Protein AF-A0A1G7NJV7-F1 (afdb_monomer_lite)

Organism: NCBI:txid405671

Sequence (158 aa):
MPDNLGVIYKLKTELEKNDVELTTYTTDKSKEEYSFIFDCVKHIQYHINMKGMRVYSIKTRSKKTKYNRRTKINRSNKSFSSYYYNFHIRIYEFKNNEIAKKQFEILNNASKSGEGYCNRNFNTQFVLKKNEIFEFETMDDKSISFMNKYIMFIDDKL

Foldseek 3Di:
DDDCPVLVVVLVVVLVVAQKDKDKDFAALVDWDWDWFAQPVVRDIDTDTRRRKIKIKIKGNFFDDDDDPPDDDDPDDDDTDGDIQIKMKIKDAAPWQVVQVVVQVVRQCSCCHPVNPVNVQWPWDWDDDTRMIIIMTDRDPVNNVVSVVSVCSRNVVD

Radius of gyration: 17.69 Å; chains: 1; bounding box: 55×30×44 Å

Secondary structure (DSSP, 8-state):
--SSHHHHHHHHHHHHHSSEEEEEEE--SSS--EEEEEETTTTEEEEEE-TT-EEEEEEESSPB--------S-TT------B--EEEEEEEE-SSHHHHHHHHHHHHHHHHGGGGTTTTTSEEEEEEETTEEEEEEES-GGGHHHHHHHHHTTTT--

pLDDT: mean 75.14, std 13.79, range [39.03, 93.06]

Structure (mmCIF, N/CA/C/O backbone):
data_AF-A0A1G7NJV7-F1
#
_entry.id   AF-A0A1G7NJV7-F1
#
loop_
_atom_site.group_PDB
_atom_site.id
_atom_site.type_symbol
_atom_site.label_atom_id
_atom_site.label_alt_id
_atom_site.label_comp_id
_atom_site.label_asym_id
_atom_site.label_entity_id
_atom_site.label_seq_id
_atom_site.pdbx_PDB_ins_code
_atom_site.Cartn_x
_atom_site.Cartn_y
_atom_site.Cartn_z
_atom_site.occupancy
_atom_site.B_iso_or_equiv
_atom_site.auth_seq_id
_atom_site.auth_comp_id
_atom_site.auth_asym_id
_atom_site.auth_atom_id
_atom_site.pdbx_PDB_model_num
ATOM 1 N N . MET A 1 1 ? -20.120 -1.064 3.090 1.00 52.22 1 MET A N 1
ATOM 2 C CA . MET A 1 1 ? -19.073 -1.613 2.199 1.00 52.22 1 MET A CA 1
ATOM 3 C C . MET A 1 1 ? -19.673 -1.642 0.808 1.00 52.22 1 MET A C 1
ATOM 5 O O . MET A 1 1 ? -20.721 -2.262 0.686 1.00 52.22 1 MET A O 1
ATOM 9 N N . PRO A 1 2 ? -19.142 -0.915 -0.184 1.00 52.16 2 PRO A N 1
ATOM 10 C CA . PRO A 1 2 ? -17.717 -0.727 -0.471 1.00 52.16 2 PRO A CA 1
ATOM 11 C C . PRO A 1 2 ? -17.324 0.753 -0.537 1.00 52.16 2 PRO A C 1
ATOM 13 O O . PRO A 1 2 ? -18.205 1.603 -0.528 1.00 52.16 2 PRO A O 1
ATOM 16 N N . ASP A 1 3 ? -16.036 1.074 -0.685 1.00 54.50 3 ASP A N 1
ATOM 17 C CA . ASP A 1 3 ? -15.734 2.368 -1.316 1.00 54.50 3 ASP A CA 1
ATOM 18 C C . ASP A 1 3 ? -14.427 2.496 -2.112 1.00 54.50 3 ASP A C 1
ATOM 20 O O . ASP A 1 3 ? -14.234 3.484 -2.808 1.00 54.50 3 ASP A O 1
ATOM 24 N N . ASN A 1 4 ? -13.574 1.469 -2.136 1.00 62.88 4 ASN A N 1
ATOM 25 C CA . ASN A 1 4 ? -12.423 1.444 -3.048 1.00 62.88 4 ASN A CA 1
ATOM 26 C C . ASN A 1 4 ? -12.391 0.208 -3.957 1.00 62.88 4 ASN A C 1
ATOM 28 O O . ASN A 1 4 ? -11.426 0.024 -4.690 1.00 62.88 4 ASN A O 1
ATOM 32 N N . LEU A 1 5 ? -13.440 -0.630 -3.985 1.00 68.44 5 LEU A N 1
ATOM 33 C CA . LEU A 1 5 ? -13.491 -1.778 -4.907 1.00 68.44 5 LEU A CA 1
ATOM 34 C C . LEU A 1 5 ? -13.354 -1.341 -6.371 1.00 68.44 5 LEU A C 1
ATOM 36 O O . LEU A 1 5 ? -12.641 -1.990 -7.127 1.00 68.44 5 LEU A O 1
ATOM 40 N N . GLY A 1 6 ? -13.972 -0.217 -6.750 1.00 70.31 6 GLY A N 1
ATOM 41 C CA . GLY A 1 6 ? -13.811 0.367 -8.084 1.00 70.31 6 GLY A CA 1
ATOM 42 C C . GLY A 1 6 ? -12.382 0.848 -8.356 1.00 70.31 6 GLY A C 1
ATOM 43 O O . GLY A 1 6 ? -11.850 0.597 -9.435 1.00 70.31 6 GLY A O 1
ATOM 44 N N . VAL A 1 7 ? -11.729 1.467 -7.365 1.00 72.69 7 VAL A N 1
ATOM 45 C CA . VAL A 1 7 ? -10.326 1.916 -7.455 1.00 72.69 7 VAL A CA 1
ATOM 46 C C . VAL A 1 7 ? -9.388 0.720 -7.607 1.00 72.69 7 VAL A C 1
ATOM 48 O O . VAL A 1 7 ? -8.550 0.706 -8.501 1.00 72.69 7 VAL A O 1
ATOM 51 N N . ILE A 1 8 ? -9.577 -0.319 -6.795 1.00 72.62 8 ILE A N 1
ATOM 52 C CA . ILE A 1 8 ? -8.804 -1.564 -6.842 1.00 72.62 8 ILE A CA 1
ATOM 53 C C . ILE A 1 8 ? -9.034 -2.299 -8.164 1.00 72.62 8 ILE A C 1
ATOM 55 O O . ILE A 1 8 ? -8.081 -2.787 -8.763 1.00 72.62 8 ILE A O 1
ATOM 59 N N . TYR A 1 9 ? -10.275 -2.366 -8.650 1.00 75.56 9 TYR A N 1
ATOM 60 C CA . TYR A 1 9 ? -10.593 -2.998 -9.930 1.00 75.56 9 TYR A CA 1
ATOM 61 C C . TYR A 1 9 ? -9.950 -2.250 -11.101 1.00 75.56 9 TYR A C 1
ATOM 63 O O . TYR A 1 9 ? -9.346 -2.870 -11.977 1.00 75.56 9 TYR A O 1
ATOM 71 N N . LYS A 1 10 ? -10.012 -0.915 -11.092 1.00 76.75 10 LYS A N 1
ATOM 72 C CA . LYS A 1 10 ? -9.347 -0.071 -12.090 1.00 76.75 10 LYS A CA 1
ATOM 73 C C . LYS A 1 10 ? -7.829 -0.234 -12.028 1.00 76.75 10 LYS A C 1
ATOM 75 O O . LYS A 1 10 ? -7.210 -0.451 -13.061 1.00 76.75 10 LYS A O 1
ATOM 80 N N . LEU A 1 11 ? -7.244 -0.215 -10.830 1.00 78.25 11 LEU A N 1
ATOM 81 C CA . LEU A 1 11 ? -5.820 -0.460 -10.603 1.00 78.25 11 LEU A CA 1
ATOM 82 C C . LEU A 1 11 ? -5.399 -1.836 -11.127 1.00 78.25 11 LEU A C 1
ATOM 84 O O . LEU A 1 11 ? -4.412 -1.935 -11.845 1.00 78.25 11 LEU A O 1
ATOM 88 N N . LYS A 1 12 ? -6.166 -2.886 -10.820 1.00 77.56 12 LYS A N 1
ATOM 89 C CA . LYS A 1 12 ? -5.933 -4.243 -11.320 1.00 77.56 12 LYS A CA 1
ATOM 90 C C . LYS A 1 12 ? -5.997 -4.296 -12.846 1.00 77.56 12 LYS A C 1
ATOM 92 O O . LYS A 1 12 ? -5.098 -4.853 -13.459 1.00 77.56 12 LYS A O 1
ATOM 97 N N . THR A 1 13 ? -7.003 -3.666 -13.447 1.00 78.75 13 THR A N 1
ATOM 98 C CA . THR A 1 13 ? -7.162 -3.604 -14.907 1.00 78.75 13 THR A CA 1
ATOM 99 C C . THR A 1 13 ? -5.987 -2.879 -15.567 1.00 78.75 13 THR A C 1
ATOM 101 O O . THR A 1 13 ? -5.458 -3.336 -16.576 1.00 78.75 13 THR A O 1
ATOM 104 N N . GLU A 1 14 ? -5.547 -1.752 -15.003 1.00 77.75 14 GLU A N 1
ATOM 105 C CA . GLU A 1 14 ? -4.384 -1.015 -15.505 1.00 77.75 14 GLU A CA 1
ATOM 106 C C . GLU A 1 14 ? -3.085 -1.800 -15.318 1.00 77.75 14 GLU A C 1
ATOM 108 O O . GLU A 1 14 ? -2.245 -1.811 -16.215 1.00 77.75 14 GLU A O 1
ATOM 113 N N . LEU A 1 15 ? -2.927 -2.510 -14.199 1.00 76.81 15 LEU A N 1
ATOM 114 C CA . LEU A 1 15 ? -1.812 -3.429 -13.999 1.00 76.81 15 LEU A CA 1
ATOM 115 C C . LEU A 1 15 ? -1.827 -4.522 -15.073 1.00 76.81 15 LEU A C 1
ATOM 117 O O . LEU A 1 15 ? -0.843 -4.660 -15.780 1.00 76.81 15 LEU A O 1
ATOM 121 N N . GLU A 1 16 ? -2.943 -5.218 -15.283 1.00 73.19 16 GLU A N 1
ATOM 122 C CA . GLU A 1 16 ? -3.067 -6.305 -16.270 1.00 73.19 16 GLU A CA 1
ATOM 123 C C . GLU A 1 16 ? -2.828 -5.865 -17.725 1.00 73.19 16 GLU A C 1
ATOM 125 O O . GLU A 1 16 ? -2.322 -6.653 -18.523 1.00 73.19 16 GLU A O 1
ATOM 130 N N . LYS A 1 17 ? -3.145 -4.611 -18.079 1.00 75.62 17 LYS A N 1
ATOM 131 C CA . LYS A 1 17 ? -2.819 -4.030 -19.397 1.00 75.62 17 LYS A CA 1
ATOM 132 C C . LYS A 1 17 ? -1.324 -3.780 -19.591 1.00 75.62 17 LYS A C 1
ATOM 134 O O . LYS A 1 17 ? -0.851 -3.715 -20.725 1.00 75.62 17 LYS A O 1
ATOM 139 N N . ASN A 1 18 ? -0.588 -3.571 -18.503 1.00 71.56 18 ASN A N 1
ATOM 140 C CA . ASN A 1 18 ? 0.851 -3.378 -18.540 1.00 71.56 18 ASN A CA 1
ATOM 141 C C . ASN A 1 18 ? 1.559 -4.738 -18.475 1.00 71.56 18 ASN A C 1
ATOM 143 O O . ASN A 1 18 ? 1.029 -5.706 -17.945 1.00 71.56 18 ASN A O 1
ATOM 147 N N . ASP A 1 19 ? 2.776 -4.821 -19.018 1.00 73.62 19 ASP A N 1
ATOM 148 C CA . ASP A 1 19 ? 3.593 -6.044 -19.023 1.00 73.62 19 ASP A CA 1
ATOM 149 C C . ASP A 1 19 ? 4.100 -6.409 -17.610 1.00 73.62 19 ASP A C 1
ATOM 151 O O . ASP A 1 19 ? 5.289 -6.309 -17.289 1.00 73.62 19 ASP A O 1
ATOM 155 N N . VAL A 1 20 ? 3.171 -6.770 -16.727 1.00 81.00 20 VAL A N 1
ATOM 156 C CA . VAL A 1 20 ? 3.387 -7.068 -15.315 1.00 81.00 20 VAL A CA 1
ATOM 157 C C . VAL A 1 20 ? 2.747 -8.400 -14.933 1.00 81.00 20 VAL A C 1
ATOM 159 O O . VAL A 1 20 ? 1.756 -8.868 -15.497 1.00 81.00 20 VAL A O 1
ATOM 162 N N . GLU A 1 21 ? 3.385 -9.052 -13.984 1.00 83.94 21 GLU A N 1
ATOM 163 C CA . GLU A 1 21 ? 2.907 -10.171 -13.203 1.00 83.94 21 GLU A CA 1
ATOM 164 C C . GLU A 1 21 ? 2.332 -9.602 -11.901 1.00 83.94 21 GLU A C 1
ATOM 166 O O . GLU A 1 21 ? 2.975 -8.787 -11.230 1.00 83.94 21 GLU A O 1
ATOM 171 N N . LEU A 1 22 ? 1.100 -10.000 -11.584 1.00 84.44 22 LEU A N 1
ATOM 172 C CA . LEU A 1 22 ? 0.369 -9.560 -10.403 1.00 84.44 22 LEU A CA 1
ATOM 173 C C . LEU A 1 22 ? 0.053 -10.775 -9.535 1.00 84.44 22 LEU A C 1
ATOM 175 O O . LEU A 1 22 ? -0.738 -11.630 -9.932 1.00 84.44 22 LEU A O 1
ATOM 179 N N . THR A 1 23 ? 0.616 -10.810 -8.332 1.00 84.25 23 THR A N 1
ATOM 180 C CA . THR A 1 23 ? 0.288 -11.823 -7.325 1.00 84.25 23 THR A CA 1
ATOM 181 C C . THR A 1 23 ? -0.517 -11.174 -6.215 1.00 84.25 23 THR A C 1
ATOM 183 O O . THR A 1 23 ? -0.062 -10.216 -5.591 1.00 84.25 23 THR A O 1
ATOM 186 N N . THR A 1 24 ? -1.712 -11.698 -5.954 1.00 85.62 24 THR A N 1
ATOM 187 C CA . THR A 1 24 ? -2.609 -11.174 -4.920 1.00 85.62 24 THR A CA 1
ATOM 188 C C . THR A 1 24 ? -2.805 -12.190 -3.816 1.00 85.62 24 THR A C 1
ATOM 190 O O . THR A 1 24 ? -3.127 -13.344 -4.098 1.00 85.62 24 THR A O 1
ATOM 193 N N . TYR A 1 25 ? -2.691 -11.758 -2.568 1.00 84.38 25 TYR A N 1
ATOM 194 C CA . TYR A 1 25 ? -3.038 -12.583 -1.420 1.00 84.38 25 TYR A CA 1
ATOM 195 C C . TYR A 1 25 ? -3.655 -11.735 -0.312 1.00 84.38 25 TYR A C 1
ATOM 197 O O . TYR A 1 25 ? -3.515 -10.513 -0.271 1.00 84.38 25 TYR A O 1
ATOM 205 N N . THR A 1 26 ? -4.395 -12.397 0.569 1.00 85.19 26 THR A N 1
ATOM 206 C CA . THR A 1 26 ? -4.880 -11.802 1.814 1.00 85.19 26 THR A CA 1
ATOM 207 C C . THR A 1 26 ? -4.112 -12.474 2.934 1.00 85.19 26 THR A C 1
ATOM 209 O O . THR A 1 26 ? -4.022 -13.701 2.957 1.00 85.19 26 THR A O 1
ATOM 212 N N . THR A 1 27 ? -3.526 -11.686 3.821 1.00 82.31 27 THR A N 1
ATOM 213 C CA . THR A 1 27 ? -2.887 -12.207 5.031 1.00 82.31 27 THR A CA 1
ATOM 214 C C . THR A 1 27 ? -3.906 -12.964 5.878 1.00 82.31 27 THR A C 1
ATOM 216 O O . THR A 1 27 ? -5.112 -12.682 5.859 1.00 82.31 27 THR A O 1
ATOM 219 N N . ASP A 1 28 ? -3.419 -13.968 6.600 1.00 79.25 28 ASP A N 1
ATOM 220 C CA . ASP A 1 28 ? -4.270 -14.881 7.351 1.00 79.25 28 ASP A CA 1
ATOM 221 C C . ASP A 1 28 ? -5.155 -14.108 8.345 1.00 79.25 28 ASP A C 1
ATOM 223 O O . ASP A 1 28 ? -4.690 -13.288 9.135 1.00 79.25 28 ASP A O 1
ATOM 227 N N . LYS A 1 29 ? -6.466 -14.360 8.298 1.00 75.69 29 LYS A N 1
ATOM 228 C CA . LYS A 1 29 ? -7.439 -13.759 9.220 1.00 75.69 29 LYS A CA 1
ATOM 229 C C . LYS A 1 29 ? -7.477 -14.464 10.573 1.00 75.69 29 LYS A C 1
ATOM 231 O O . LYS A 1 29 ? -8.161 -13.985 11.472 1.00 75.69 29 LYS A O 1
ATOM 236 N N . SER A 1 30 ? -6.806 -15.600 10.724 1.00 73.88 30 SER A N 1
ATOM 237 C CA . SER A 1 30 ? -6.761 -16.380 11.962 1.00 73.88 30 SER A CA 1
ATOM 238 C C . SER A 1 30 ? -5.527 -16.084 12.814 1.00 73.88 30 SER A C 1
ATOM 240 O O . SER A 1 30 ? -5.568 -16.298 14.024 1.00 73.88 30 SER A O 1
ATOM 242 N N . LYS A 1 31 ? -4.468 -15.523 12.222 1.00 76.69 31 LYS A N 1
ATOM 243 C CA . LYS A 1 31 ? -3.206 -15.215 12.903 1.00 76.69 31 LYS A CA 1
ATOM 244 C C . LYS A 1 31 ? -2.962 -13.717 12.942 1.00 76.69 31 LYS A C 1
AT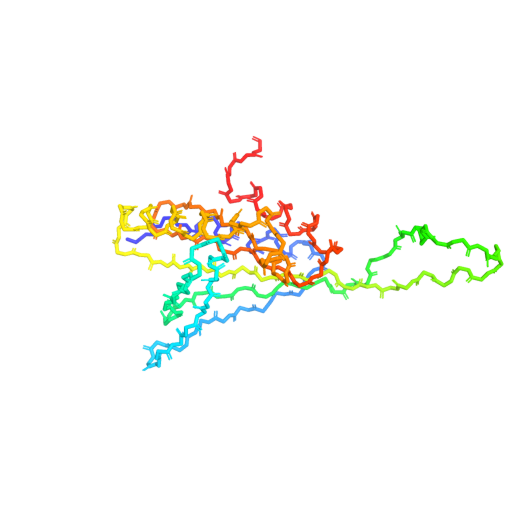OM 246 O O . LYS A 1 31 ? -3.324 -12.990 12.023 1.00 76.69 31 LYS A O 1
ATOM 251 N N . GLU A 1 32 ? -2.368 -13.257 14.033 1.00 78.12 32 GLU A N 1
ATOM 252 C CA . GLU A 1 32 ? -1.845 -11.899 14.084 1.00 78.12 32 GLU A CA 1
ATOM 253 C C . GLU A 1 32 ? -0.493 -11.865 13.376 1.00 78.12 32 GLU A C 1
ATOM 255 O O . GLU A 1 32 ? 0.399 -12.659 13.671 1.00 78.12 32 GLU A O 1
ATOM 260 N N . GLU A 1 33 ? -0.361 -10.951 12.425 1.00 77.62 33 GLU A N 1
ATOM 261 C CA . GLU A 1 33 ? 0.873 -10.664 11.704 1.00 77.62 33 GLU A CA 1
ATOM 262 C C . GLU A 1 33 ? 1.080 -9.154 11.784 1.00 77.62 33 GLU A C 1
ATOM 264 O O . GLU A 1 33 ? 0.106 -8.403 11.732 1.00 77.62 33 GLU A O 1
ATOM 269 N N . TYR A 1 34 ? 2.319 -8.701 11.956 1.00 74.69 34 TYR A N 1
ATOM 270 C CA . TYR A 1 34 ? 2.610 -7.287 12.160 1.00 74.69 34 TYR A CA 1
ATOM 271 C C . TYR A 1 34 ? 3.727 -6.822 11.230 1.00 74.69 34 TYR A C 1
ATOM 273 O O . TYR A 1 34 ? 4.801 -7.423 11.202 1.00 74.69 34 TYR A O 1
ATOM 281 N N . SER A 1 35 ? 3.500 -5.713 10.527 1.00 73.88 35 SER A N 1
ATOM 282 C CA . SER A 1 35 ? 4.572 -4.909 9.940 1.00 73.88 35 SER A CA 1
ATOM 283 C C . SER A 1 35 ? 4.978 -3.836 10.944 1.00 73.88 35 SER A C 1
ATOM 285 O O . SER A 1 35 ? 4.207 -3.491 11.847 1.00 73.88 35 SER A O 1
ATOM 287 N N . PHE A 1 36 ? 6.198 -3.314 10.823 1.00 71.06 36 PHE A N 1
ATOM 288 C CA . PHE A 1 36 ? 6.624 -2.206 11.663 1.00 71.06 36 PHE A CA 1
ATOM 289 C C . PHE A 1 36 ? 7.175 -1.042 10.855 1.00 71.06 36 PHE A C 1
ATOM 291 O O . PHE A 1 36 ? 7.871 -1.227 9.860 1.00 71.06 36 PHE A O 1
ATOM 298 N N . ILE A 1 37 ? 6.877 0.163 11.331 1.00 74.56 37 ILE A N 1
ATOM 299 C CA . ILE A 1 37 ? 7.503 1.403 10.879 1.00 74.56 37 ILE A CA 1
ATOM 300 C C . ILE A 1 37 ? 8.239 1.991 12.066 1.00 74.56 37 ILE A C 1
ATOM 302 O O . ILE A 1 37 ? 7.666 2.139 13.147 1.00 74.56 37 ILE A O 1
ATOM 306 N N . PHE A 1 38 ? 9.506 2.331 11.866 1.00 73.56 38 PHE A N 1
ATOM 307 C CA . PHE A 1 38 ? 10.317 2.939 12.904 1.00 73.56 38 PHE A CA 1
ATOM 308 C C . PHE A 1 38 ? 10.398 4.452 12.693 1.00 73.56 38 PHE A C 1
ATOM 310 O O . PHE A 1 38 ? 10.831 4.932 11.647 1.00 73.56 38 PHE A O 1
ATOM 317 N N . ASP A 1 39 ? 9.971 5.215 13.694 1.00 75.31 39 ASP A N 1
ATOM 318 C CA . ASP A 1 39 ? 10.289 6.633 13.801 1.00 75.31 39 ASP A CA 1
ATOM 319 C C . ASP A 1 39 ? 11.641 6.759 14.490 1.00 75.31 39 ASP A C 1
ATOM 321 O O . ASP A 1 39 ? 11.771 6.558 15.698 1.00 75.31 39 ASP A O 1
ATOM 325 N N . CYS A 1 40 ? 12.660 7.075 13.705 1.00 72.88 40 CYS A N 1
ATOM 326 C CA . CYS A 1 40 ? 14.031 7.143 14.181 1.00 72.88 40 CYS A CA 1
ATOM 327 C C . CYS A 1 40 ? 14.347 8.408 14.978 1.00 72.88 40 CYS A C 1
ATOM 329 O O . CYS A 1 40 ? 15.331 8.417 15.706 1.00 72.88 40 CYS A O 1
ATOM 331 N N . VAL A 1 41 ? 13.545 9.468 14.834 1.00 77.31 41 VAL A N 1
ATOM 332 C CA . VAL A 1 41 ? 13.734 10.719 15.583 1.00 77.31 41 VAL A CA 1
ATOM 333 C C . VAL A 1 41 ? 13.211 10.536 16.997 1.00 77.31 41 VAL A C 1
ATOM 335 O O . VAL A 1 41 ? 13.853 10.939 17.961 1.00 77.31 41 VAL A O 1
ATOM 338 N N . LYS A 1 42 ? 12.041 9.907 17.123 1.00 79.81 42 LYS A N 1
ATOM 339 C CA . LYS A 1 42 ? 11.422 9.626 18.421 1.00 79.81 42 LYS A CA 1
ATOM 340 C C . LYS A 1 42 ? 11.868 8.297 19.022 1.00 79.81 42 LYS A C 1
ATOM 342 O O . LYS A 1 42 ? 11.533 8.028 20.169 1.00 79.81 42 LYS A O 1
ATOM 347 N N . HIS A 1 43 ? 12.589 7.475 18.259 1.00 79.06 43 HIS A N 1
ATOM 348 C CA . HIS A 1 43 ? 12.929 6.093 18.599 1.00 79.06 43 HIS A CA 1
ATOM 349 C C . HIS A 1 43 ? 11.695 5.240 18.952 1.00 79.06 43 HIS A C 1
ATOM 351 O O . HIS A 1 43 ? 11.725 4.435 19.880 1.00 79.06 43 HIS A O 1
ATOM 357 N N . ILE A 1 44 ? 10.597 5.420 18.209 1.00 79.94 44 ILE A N 1
ATOM 358 C CA . ILE A 1 44 ? 9.328 4.708 18.421 1.00 79.94 44 ILE A CA 1
ATOM 359 C C . ILE A 1 44 ? 9.108 3.707 17.291 1.00 79.94 44 ILE A C 1
ATOM 361 O O . ILE A 1 44 ? 9.180 4.059 16.116 1.00 79.94 44 ILE A O 1
ATOM 365 N N . GLN A 1 45 ? 8.770 2.469 17.646 1.00 79.06 45 GLN A N 1
ATOM 366 C CA . GLN A 1 45 ? 8.320 1.458 16.696 1.00 79.06 45 GLN A CA 1
ATOM 367 C C . GLN A 1 45 ? 6.791 1.396 16.680 1.00 79.06 45 GLN A C 1
ATOM 369 O O . GLN A 1 45 ? 6.152 1.135 17.698 1.00 79.06 45 GLN A O 1
ATOM 374 N N . TYR A 1 46 ? 6.200 1.619 15.510 1.00 79.00 46 TYR A N 1
ATOM 375 C CA . TYR A 1 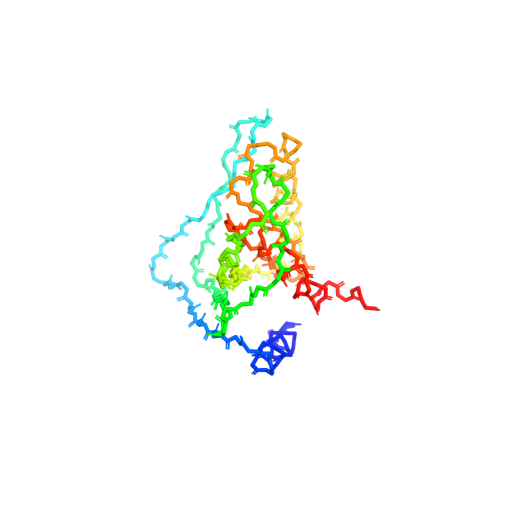46 ? 4.772 1.442 15.280 1.00 79.00 46 TYR A CA 1
ATOM 376 C C . TYR A 1 46 ? 4.530 0.057 14.705 1.00 79.00 46 TYR A C 1
ATOM 378 O O . TYR A 1 46 ? 5.103 -0.281 13.673 1.00 79.00 46 TYR A O 1
ATOM 386 N N . HIS A 1 47 ? 3.673 -0.725 15.356 1.00 77.94 47 HIS A N 1
ATOM 387 C CA . HIS A 1 47 ? 3.253 -2.039 14.881 1.00 77.94 47 HIS A CA 1
ATOM 388 C C . HIS A 1 47 ? 1.908 -1.917 14.174 1.00 77.94 47 HIS A C 1
ATOM 390 O O . HIS A 1 47 ? 0.926 -1.475 14.772 1.00 77.94 47 HIS A O 1
ATOM 396 N N . ILE A 1 48 ? 1.855 -2.322 12.911 1.00 76.25 48 ILE A N 1
ATOM 397 C CA . ILE A 1 48 ? 0.626 -2.330 12.127 1.00 76.25 48 ILE A CA 1
ATOM 398 C C . ILE A 1 48 ? 0.149 -3.767 12.033 1.00 76.25 48 ILE A C 1
ATOM 400 O O . ILE A 1 48 ? 0.848 -4.623 11.497 1.00 76.25 48 ILE A O 1
ATOM 404 N N . ASN A 1 49 ? -1.043 -4.031 12.560 1.00 80.56 49 ASN A N 1
ATOM 405 C CA . ASN A 1 49 ? -1.655 -5.342 12.430 1.00 80.56 49 ASN A CA 1
ATOM 406 C C . ASN A 1 49 ? -2.043 -5.573 10.965 1.00 80.56 49 ASN A C 1
ATOM 408 O O . ASN A 1 49 ? -2.859 -4.850 10.394 1.00 80.56 49 ASN A O 1
ATOM 412 N N . MET A 1 50 ? -1.440 -6.592 10.374 1.00 80.94 50 MET A N 1
ATOM 413 C CA . MET A 1 50 ? -1.637 -7.009 8.999 1.00 80.94 50 MET A CA 1
ATOM 414 C C . MET A 1 50 ? -2.778 -8.014 8.860 1.00 80.94 50 MET A C 1
ATOM 416 O O . MET A 1 50 ? -3.067 -8.402 7.742 1.00 80.94 50 MET A O 1
ATOM 420 N N . LYS A 1 51 ? -3.443 -8.468 9.924 1.00 81.25 51 LYS A N 1
ATOM 421 C CA . LYS A 1 51 ? -4.501 -9.493 9.873 1.00 81.25 51 LYS A CA 1
ATOM 422 C C . LYS A 1 51 ? -5.618 -9.138 8.883 1.00 81.25 51 LYS A C 1
ATOM 424 O O . LYS A 1 51 ? -6.299 -8.126 9.031 1.00 81.25 51 LYS A O 1
ATOM 429 N N . GLY A 1 52 ? -5.845 -10.001 7.891 1.00 79.06 52 GLY A N 1
ATOM 430 C CA . GLY A 1 52 ? -6.876 -9.805 6.863 1.00 79.06 52 GLY A CA 1
ATOM 431 C C . GLY A 1 52 ? -6.599 -8.685 5.850 1.00 79.06 52 GLY A C 1
ATOM 432 O O . GLY A 1 52 ? -7.488 -8.345 5.068 1.00 79.06 52 GLY A O 1
ATOM 433 N N . MET A 1 53 ? -5.391 -8.125 5.854 1.00 84.19 53 MET A N 1
ATOM 434 C CA . MET A 1 53 ? -4.908 -7.135 4.898 1.00 84.19 53 MET A CA 1
ATOM 435 C C . MET A 1 53 ? -4.799 -7.731 3.491 1.00 84.19 53 MET A C 1
ATOM 437 O O . MET A 1 53 ? -4.378 -8.873 3.295 1.00 84.19 53 MET A O 1
ATOM 441 N N . ARG A 1 54 ? -5.142 -6.926 2.484 1.00 88.19 54 ARG A N 1
ATOM 442 C CA . ARG A 1 54 ? -4.979 -7.298 1.072 1.00 88.19 54 ARG A CA 1
ATOM 443 C C . ARG A 1 54 ? -3.612 -6.845 0.579 1.00 88.19 54 ARG A C 1
ATOM 445 O O . ARG A 1 54 ? -3.248 -5.685 0.777 1.00 88.19 54 ARG A O 1
ATOM 452 N N . VAL A 1 55 ? -2.893 -7.738 -0.096 1.00 85.88 55 VAL A N 1
ATOM 453 C CA . VAL A 1 55 ? -1.563 -7.475 -0.651 1.00 85.88 55 VAL A CA 1
ATOM 454 C C . VAL A 1 55 ? -1.535 -7.775 -2.141 1.00 85.88 55 VAL A C 1
ATOM 456 O O . VAL A 1 55 ? -1.994 -8.827 -2.591 1.00 85.88 55 VAL A O 1
ATOM 459 N N . TYR A 1 56 ? -0.950 -6.849 -2.892 1.00 86.44 56 TYR A N 1
ATOM 460 C CA . TYR A 1 56 ? -0.676 -6.955 -4.317 1.00 86.44 56 TYR A CA 1
ATOM 461 C C . TYR A 1 56 ? 0.836 -6.854 -4.511 1.00 86.44 56 TYR A C 1
ATOM 463 O O . TYR A 1 56 ? 1.441 -5.829 -4.206 1.00 86.44 56 TYR A O 1
ATOM 471 N N . SER A 1 57 ? 1.457 -7.923 -4.995 1.00 86.50 57 SER A N 1
ATOM 472 C CA . SER A 1 57 ? 2.858 -7.943 -5.411 1.00 86.50 57 SER A CA 1
ATOM 473 C C . SER A 1 57 ? 2.922 -7.757 -6.919 1.00 86.50 57 SER A C 1
ATOM 475 O O . SER A 1 57 ? 2.295 -8.517 -7.660 1.00 86.50 57 SER A O 1
ATOM 477 N N . ILE A 1 58 ? 3.638 -6.729 -7.365 1.00 85.75 58 ILE A N 1
ATOM 478 C CA . ILE A 1 58 ? 3.669 -6.302 -8.763 1.00 85.75 58 ILE A CA 1
ATOM 479 C C . ILE A 1 58 ? 5.101 -6.382 -9.260 1.00 85.75 58 ILE A C 1
ATOM 481 O O . ILE A 1 58 ? 6.012 -5.812 -8.659 1.00 85.75 58 ILE A O 1
ATOM 485 N N . LYS A 1 59 ? 5.296 -7.061 -10.388 1.00 85.31 59 LYS A N 1
ATOM 486 C CA . LYS A 1 59 ? 6.606 -7.250 -11.012 1.00 85.31 59 LYS A CA 1
ATOM 487 C C . LYS A 1 59 ? 6.484 -7.163 -12.526 1.00 85.31 59 LYS A C 1
ATOM 489 O O . LYS A 1 59 ? 5.535 -7.694 -13.075 1.00 85.31 59 LYS A O 1
ATOM 494 N N . THR A 1 60 ? 7.414 -6.540 -13.243 1.00 83.56 60 THR A N 1
ATOM 495 C CA . THR A 1 60 ? 7.363 -6.576 -14.720 1.00 83.56 60 THR A CA 1
ATOM 496 C C . THR A 1 60 ? 7.674 -7.977 -15.265 1.00 83.56 60 THR A C 1
ATOM 498 O O . THR A 1 60 ? 8.546 -8.657 -14.726 1.00 83.56 60 THR A O 1
ATOM 501 N N . ARG A 1 61 ? 6.996 -8.421 -16.337 1.00 77.31 61 ARG A N 1
ATOM 502 C CA . ARG A 1 61 ? 7.266 -9.734 -16.969 1.00 77.31 61 ARG A CA 1
ATOM 503 C C . ARG A 1 61 ? 8.502 -9.696 -17.852 1.00 77.31 61 ARG A C 1
ATOM 505 O O . ARG A 1 61 ? 9.261 -10.659 -17.886 1.00 77.31 61 ARG A O 1
ATOM 512 N N . SER A 1 62 ? 8.726 -8.586 -18.553 1.00 68.50 62 SER A N 1
ATOM 513 C CA . SER A 1 62 ? 9.969 -8.336 -19.274 1.00 68.50 62 SER A CA 1
ATOM 514 C C . SER A 1 62 ? 10.961 -7.547 -18.428 1.00 68.50 62 SER A C 1
ATOM 516 O O . SER A 1 62 ? 10.612 -6.708 -17.585 1.00 68.50 62 SER A O 1
ATOM 518 N N . LYS A 1 63 ? 12.245 -7.812 -18.678 1.00 62.81 63 LYS A N 1
ATOM 519 C CA . LYS A 1 63 ? 13.317 -6.976 -18.158 1.00 62.81 63 LYS A CA 1
ATOM 520 C C . LYS A 1 63 ? 13.351 -5.686 -18.971 1.00 62.81 63 LYS A C 1
ATOM 522 O O . LYS A 1 63 ? 13.613 -5.723 -20.172 1.00 62.81 63 LYS A O 1
ATOM 527 N N . LYS A 1 64 ? 13.127 -4.538 -18.338 1.00 59.69 64 LYS A N 1
ATOM 528 C CA . LYS A 1 64 ? 13.270 -3.238 -19.003 1.00 59.69 64 LYS A CA 1
ATOM 529 C C . LYS A 1 64 ? 14.670 -2.689 -18.732 1.00 59.69 64 LYS A C 1
ATOM 531 O O . LYS A 1 64 ? 15.067 -2.533 -17.583 1.00 59.69 64 LYS A O 1
ATOM 536 N N . THR A 1 65 ? 15.421 -2.354 -19.785 1.00 55.59 65 THR A N 1
ATOM 537 C CA . THR A 1 65 ? 16.653 -1.556 -19.641 1.00 55.59 65 THR A CA 1
ATOM 538 C C . THR A 1 65 ? 16.885 -0.617 -20.806 1.00 55.59 65 THR A C 1
ATOM 540 O O . THR A 1 65 ? 17.040 -1.084 -21.928 1.00 55.59 65 THR A O 1
ATOM 543 N N . LYS A 1 66 ? 17.088 0.669 -20.490 1.00 49.72 66 LYS A N 1
ATOM 544 C CA . LYS A 1 66 ? 18.225 1.475 -20.969 1.00 49.72 66 LYS A CA 1
ATOM 545 C C . LYS A 1 66 ? 18.555 2.516 -19.894 1.00 49.72 66 LYS A C 1
ATOM 547 O O . LYS A 1 66 ? 17.848 3.507 -19.766 1.00 49.72 66 LYS A O 1
ATOM 552 N N . TYR A 1 67 ? 19.629 2.317 -19.132 1.00 47.66 67 TYR A N 1
ATOM 553 C CA . TYR A 1 67 ? 20.239 3.412 -18.374 1.00 47.66 67 TYR A CA 1
ATOM 554 C C . TYR A 1 67 ? 21.750 3.381 -18.554 1.00 47.66 67 TYR A C 1
ATOM 556 O O . TYR A 1 67 ? 22.380 2.326 -18.481 1.00 47.66 67 TYR A O 1
ATOM 564 N N . ASN A 1 68 ? 22.336 4.546 -18.823 1.00 45.59 68 ASN A N 1
ATOM 565 C CA . ASN A 1 68 ? 23.783 4.690 -18.843 1.00 45.59 68 ASN A CA 1
ATOM 566 C C . ASN A 1 68 ? 24.265 4.672 -17.394 1.00 45.59 68 ASN A C 1
ATOM 568 O O . ASN A 1 68 ? 23.997 5.608 -16.642 1.00 45.59 68 ASN A O 1
ATOM 572 N N . ARG A 1 69 ? 25.001 3.627 -17.013 1.00 44.91 69 ARG A N 1
ATOM 573 C CA . ARG A 1 69 ? 25.785 3.608 -15.779 1.00 44.91 69 ARG A CA 1
ATOM 574 C C . ARG A 1 69 ? 26.709 4.835 -15.796 1.00 44.91 69 ARG A C 1
ATOM 576 O O . ARG A 1 69 ? 27.709 4.852 -16.510 1.00 44.91 69 ARG A O 1
ATOM 583 N N . ARG A 1 70 ? 26.348 5.901 -15.070 1.00 49.94 70 ARG A N 1
ATOM 584 C CA . ARG A 1 70 ? 27.225 7.055 -14.812 1.00 49.94 70 ARG A CA 1
ATOM 585 C C . ARG A 1 70 ? 28.276 6.639 -13.777 1.00 49.94 70 ARG A C 1
ATOM 587 O O . ARG A 1 70 ? 28.305 7.160 -12.676 1.00 49.94 70 ARG A O 1
ATOM 594 N N . THR A 1 71 ? 29.133 5.685 -14.125 1.00 46.56 71 THR A N 1
ATOM 595 C CA . THR A 1 71 ? 30.434 5.487 -13.479 1.00 46.56 71 THR A CA 1
ATOM 596 C C . THR A 1 71 ? 31.460 5.116 -14.555 1.00 46.56 71 THR A C 1
ATOM 598 O O . THR A 1 71 ? 31.206 4.310 -15.444 1.00 46.56 71 THR A O 1
ATOM 601 N N . LYS A 1 72 ? 32.554 5.875 -14.519 1.00 48.03 72 LYS A N 1
ATOM 602 C CA . LYS A 1 72 ? 33.595 6.146 -15.522 1.00 48.03 72 LYS A CA 1
ATOM 603 C C . LYS A 1 72 ? 34.443 4.930 -15.985 1.00 48.03 72 LYS A C 1
ATOM 605 O O . LYS A 1 72 ? 34.651 3.998 -15.225 1.00 48.03 72 LYS A O 1
ATOM 610 N N . ILE A 1 73 ? 35.022 5.089 -17.193 1.00 46.56 73 ILE A N 1
ATOM 611 C CA . ILE A 1 73 ? 36.235 4.448 -17.778 1.00 46.56 73 ILE A CA 1
ATOM 612 C C . ILE A 1 73 ? 36.093 3.012 -18.337 1.00 46.56 73 ILE A C 1
ATOM 614 O O . ILE A 1 73 ? 36.543 2.049 -17.741 1.00 46.56 73 ILE A O 1
ATOM 618 N N . ASN A 1 74 ? 35.473 2.875 -19.515 1.00 41.66 74 ASN A N 1
ATOM 619 C CA . ASN A 1 74 ? 35.993 2.173 -20.713 1.00 41.66 74 ASN A CA 1
ATOM 620 C C . ASN A 1 74 ? 34.841 1.929 -21.698 1.00 41.66 74 ASN A C 1
ATOM 622 O O . ASN A 1 74 ? 33.838 1.292 -21.386 1.00 41.66 74 ASN A O 1
ATOM 626 N N . ARG A 1 75 ? 34.945 2.521 -22.890 1.00 47.00 75 ARG A N 1
ATOM 627 C CA . ARG A 1 75 ? 33.826 2.751 -23.820 1.00 47.00 75 ARG A CA 1
ATOM 628 C C . ARG A 1 75 ? 33.493 1.592 -24.776 1.00 47.00 75 ARG A C 1
ATOM 630 O O . ARG A 1 75 ? 32.717 1.827 -25.692 1.00 47.00 75 ARG A O 1
ATOM 637 N N . SER A 1 76 ? 33.980 0.368 -24.575 1.00 49.03 76 SER A N 1
ATOM 638 C CA . SER A 1 76 ? 33.774 -0.722 -25.551 1.00 49.03 76 SER A CA 1
ATOM 639 C C . SER A 1 76 ? 32.852 -1.872 -25.122 1.00 49.03 76 SER A C 1
ATOM 641 O O . SER A 1 76 ? 32.365 -2.564 -26.003 1.00 49.03 76 SER A O 1
ATOM 643 N N . ASN A 1 77 ? 32.515 -2.052 -23.837 1.00 45.53 77 ASN A N 1
ATOM 644 C CA . ASN A 1 77 ? 31.680 -3.183 -23.383 1.00 45.53 77 ASN A CA 1
ATOM 645 C C . ASN A 1 77 ? 30.580 -2.755 -22.395 1.00 45.53 77 ASN A C 1
ATOM 647 O O . ASN A 1 77 ? 30.597 -3.094 -21.212 1.00 45.53 77 ASN A O 1
ATOM 651 N N . LYS A 1 78 ? 29.593 -1.985 -22.869 1.00 47.34 78 LYS A N 1
ATOM 652 C CA . LYS A 1 78 ? 28.389 -1.669 -22.081 1.00 47.34 78 LYS A CA 1
ATOM 653 C C . LYS A 1 78 ? 27.424 -2.858 -22.093 1.00 47.34 78 LYS A C 1
ATOM 655 O O . LYS A 1 78 ? 26.515 -2.902 -22.918 1.00 47.34 78 LYS A O 1
ATOM 660 N N . SER A 1 79 ? 27.575 -3.796 -21.161 1.00 48.16 79 SER A N 1
ATOM 661 C CA . SER A 1 79 ? 26.479 -4.712 -20.843 1.00 48.16 79 SER A CA 1
ATOM 662 C C . SER A 1 79 ? 25.383 -3.919 -20.121 1.00 48.16 79 SER A C 1
ATOM 664 O O . SER A 1 79 ? 25.537 -3.467 -18.986 1.00 48.16 79 SER A O 1
ATOM 666 N N . PHE A 1 80 ? 24.269 -3.672 -20.809 1.00 52.94 80 PHE A N 1
ATOM 667 C CA . PHE A 1 80 ? 23.067 -3.171 -20.152 1.00 52.94 80 PHE A CA 1
ATOM 668 C C . PHE A 1 80 ? 22.544 -4.288 -19.244 1.00 52.94 80 PHE A C 1
ATOM 670 O O . PHE A 1 80 ? 22.125 -5.336 -19.731 1.00 52.94 80 PHE A O 1
ATOM 677 N N . SER A 1 81 ? 22.604 -4.096 -17.925 1.00 56.47 81 SER A N 1
ATOM 678 C CA . SER A 1 81 ? 22.084 -5.083 -16.981 1.00 56.47 81 SER A CA 1
ATOM 679 C C . SER A 1 81 ? 20.562 -5.010 -16.935 1.00 56.47 81 SER A C 1
ATOM 681 O O . SER A 1 81 ? 19.964 -4.115 -16.349 1.00 56.47 81 SER A O 1
ATOM 683 N N . SER A 1 82 ? 19.932 -5.980 -17.577 1.00 60.94 82 SER A N 1
ATOM 684 C CA . SER A 1 82 ? 18.486 -6.151 -17.609 1.00 60.94 82 SER A CA 1
ATOM 685 C C . SER A 1 82 ? 17.903 -6.340 -16.198 1.00 60.94 82 SER A C 1
ATOM 687 O O . SER A 1 82 ? 18.394 -7.200 -15.464 1.00 60.94 82 SER A O 1
ATOM 689 N N . TYR A 1 83 ? 16.870 -5.573 -15.829 1.00 70.75 83 TYR A N 1
ATOM 690 C CA . TYR A 1 83 ? 16.256 -5.586 -14.493 1.00 70.75 83 TYR A CA 1
ATOM 691 C C . TYR A 1 83 ? 14.717 -5.637 -14.563 1.00 70.75 83 TYR A C 1
ATOM 693 O O . TYR A 1 83 ? 14.127 -5.190 -15.549 1.00 70.75 83 TYR A O 1
ATOM 701 N N . TYR A 1 84 ? 14.081 -6.197 -13.529 1.00 77.50 84 TYR A N 1
ATOM 702 C CA . TYR A 1 84 ? 12.623 -6.256 -13.372 1.00 77.50 84 TYR A CA 1
ATOM 703 C C . TYR A 1 84 ? 12.171 -5.218 -12.358 1.00 77.50 84 TYR A C 1
ATOM 705 O O . TYR A 1 84 ? 12.595 -5.303 -11.213 1.00 77.50 84 TYR A O 1
ATOM 713 N N . TYR A 1 85 ? 11.286 -4.299 -12.736 1.00 83.44 85 TYR A N 1
ATOM 714 C CA . TYR A 1 85 ? 10.722 -3.384 -11.746 1.00 83.44 85 TYR A CA 1
ATOM 715 C C . TYR A 1 85 ? 9.755 -4.135 -10.835 1.00 83.44 85 TYR A C 1
ATOM 717 O O . TYR A 1 85 ? 8.953 -4.931 -11.332 1.00 83.44 85 TYR A O 1
ATOM 725 N N . ASN A 1 86 ? 9.819 -3.877 -9.530 1.00 86.50 86 ASN A N 1
ATOM 726 C CA . ASN A 1 86 ? 8.960 -4.516 -8.543 1.00 86.50 86 ASN A CA 1
ATOM 727 C C . ASN A 1 86 ? 8.537 -3.568 -7.412 1.00 86.50 86 ASN A C 1
ATOM 729 O O . ASN A 1 86 ? 9.288 -2.696 -6.977 1.00 86.50 86 ASN A O 1
ATOM 733 N N . PHE A 1 87 ? 7.312 -3.742 -6.930 1.00 88.75 87 PHE A N 1
ATOM 734 C CA . PHE A 1 87 ? 6.813 -3.068 -5.735 1.00 88.75 87 PHE A CA 1
ATOM 735 C C . PHE A 1 87 ? 5.608 -3.818 -5.158 1.00 88.75 87 PHE A C 1
ATOM 737 O O . PHE A 1 87 ? 5.005 -4.669 -5.818 1.00 88.75 87 PHE A O 1
ATOM 744 N N . HIS A 1 88 ? 5.254 -3.484 -3.924 1.00 88.62 88 HIS A N 1
ATOM 745 C CA . HIS A 1 88 ? 4.100 -4.016 -3.218 1.00 88.62 88 HIS A CA 1
ATOM 746 C C . HIS A 1 88 ? 3.072 -2.918 -2.968 1.00 88.62 88 HIS A C 1
ATOM 748 O O . HIS A 1 88 ? 3.433 -1.768 -2.727 1.00 88.62 88 HIS A O 1
ATOM 754 N N . ILE A 1 89 ? 1.795 -3.294 -2.998 1.00 89.81 89 ILE A N 1
ATOM 755 C CA . ILE A 1 89 ? 0.687 -2.483 -2.496 1.00 89.81 89 ILE A CA 1
ATOM 756 C C . ILE A 1 89 ? 0.012 -3.267 -1.380 1.00 89.81 89 ILE A C 1
ATOM 758 O O . ILE A 1 89 ? -0.490 -4.371 -1.605 1.00 89.81 89 ILE A O 1
ATOM 762 N N . ARG A 1 90 ? -0.020 -2.693 -0.185 1.00 88.69 90 ARG A N 1
ATOM 763 C CA . ARG A 1 90 ? -0.722 -3.218 0.985 1.00 88.69 90 ARG A CA 1
ATOM 764 C C . ARG A 1 90 ? -1.896 -2.305 1.307 1.00 88.69 90 ARG A C 1
ATOM 766 O O . ARG A 1 90 ? -1.757 -1.086 1.268 1.00 88.69 90 ARG A O 1
ATOM 773 N N . ILE A 1 91 ? -3.060 -2.886 1.588 1.00 89.62 91 ILE A N 1
ATOM 774 C CA . ILE A 1 91 ? -4.286 -2.124 1.853 1.00 89.62 91 ILE A CA 1
ATOM 775 C C . ILE A 1 91 ? -4.798 -2.443 3.251 1.00 89.62 91 ILE A C 1
ATOM 777 O O . ILE A 1 91 ? -5.337 -3.530 3.486 1.00 89.62 91 ILE A O 1
ATOM 781 N N . TYR A 1 92 ? -4.670 -1.465 4.144 1.00 86.31 92 TYR A N 1
ATOM 782 C CA . TYR A 1 92 ? -5.188 -1.508 5.506 1.00 86.31 92 TYR A CA 1
ATOM 783 C C . TYR A 1 92 ? -6.602 -0.948 5.531 1.00 86.31 92 TYR A C 1
ATOM 785 O O . TYR A 1 92 ? -6.801 0.214 5.188 1.00 86.31 92 TYR A O 1
ATOM 793 N N . GLU A 1 93 ? -7.575 -1.752 5.945 1.00 86.00 93 GLU A N 1
ATOM 794 C CA . GLU A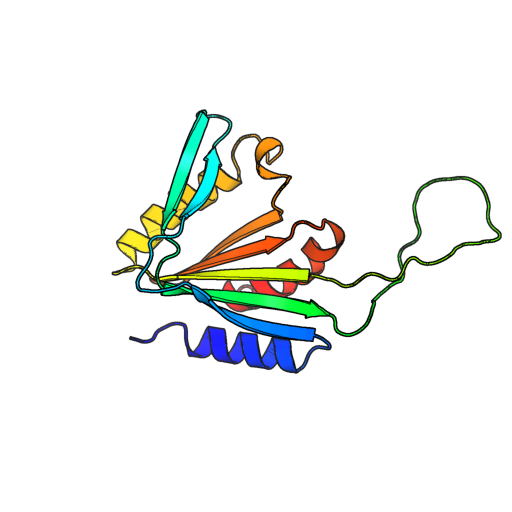 1 93 ? -8.959 -1.312 6.105 1.00 86.00 93 GLU A CA 1
ATOM 795 C C . GLU A 1 93 ? -9.273 -1.070 7.582 1.00 86.00 93 GLU A C 1
ATOM 797 O O . GLU A 1 93 ? -9.050 -1.931 8.434 1.00 86.00 93 GLU A O 1
ATOM 802 N N . PHE A 1 94 ? -9.819 0.104 7.886 1.00 84.75 94 PHE A N 1
ATOM 803 C CA . PHE A 1 94 ? -10.223 0.492 9.231 1.00 84.75 94 PHE A CA 1
ATOM 804 C C . PHE A 1 94 ? -11.742 0.577 9.345 1.00 84.75 94 PHE A C 1
ATOM 806 O O . PHE A 1 94 ? -12.467 0.754 8.366 1.00 84.75 94 PHE A O 1
ATOM 813 N N . LYS A 1 95 ? -12.234 0.512 10.585 1.00 85.81 95 LYS A N 1
ATOM 814 C CA . LYS A 1 95 ? -13.670 0.547 10.891 1.00 85.81 95 LYS A CA 1
ATOM 815 C C . LYS A 1 95 ? -14.372 1.810 10.371 1.00 85.81 95 LYS A C 1
ATOM 817 O O . LYS A 1 95 ? -15.551 1.748 10.039 1.00 85.81 95 LYS A O 1
ATOM 822 N N . ASN A 1 96 ? -13.681 2.952 10.336 1.00 88.38 96 ASN A N 1
ATOM 823 C CA . ASN A 1 96 ? -14.215 4.216 9.825 1.00 88.38 96 ASN A CA 1
ATOM 824 C C . ASN A 1 96 ? -13.094 5.171 9.363 1.00 88.38 96 ASN A C 1
ATOM 826 O O . ASN A 1 96 ? -11.910 4.938 9.621 1.00 88.38 96 ASN A O 1
ATOM 830 N N . ASN A 1 97 ? -13.491 6.264 8.702 1.00 90.00 97 ASN A N 1
ATOM 831 C CA . ASN A 1 97 ? -12.580 7.271 8.147 1.00 90.00 97 ASN A CA 1
ATOM 832 C C . ASN A 1 97 ? -11.768 8.008 9.222 1.00 90.00 97 ASN A C 1
ATOM 834 O O . ASN A 1 97 ? -10.628 8.384 8.972 1.00 90.00 97 ASN A O 1
ATOM 838 N N . GLU A 1 98 ? -12.329 8.226 10.413 1.00 90.56 98 GLU A N 1
ATOM 839 C CA . GLU A 1 98 ? -11.635 8.940 11.491 1.00 90.56 98 GLU A CA 1
ATOM 840 C C . GLU A 1 98 ? -10.449 8.138 12.029 1.00 90.56 98 GLU A C 1
ATOM 842 O O . GLU A 1 98 ? -9.359 8.680 12.210 1.00 90.56 98 GLU A O 1
ATOM 847 N N . ILE A 1 99 ? -10.647 6.834 12.248 1.00 88.94 99 ILE A N 1
ATOM 848 C CA . ILE A 1 99 ? -9.585 5.916 12.663 1.00 88.94 99 ILE A CA 1
ATOM 849 C C . ILE A 1 99 ? -8.529 5.837 11.561 1.00 88.94 99 ILE A C 1
ATOM 851 O O . ILE A 1 99 ? -7.347 6.000 11.855 1.00 88.94 99 ILE A O 1
ATOM 855 N N . ALA A 1 100 ? -8.945 5.659 10.303 1.00 89.69 100 ALA A N 1
ATOM 856 C CA . ALA A 1 100 ? -8.021 5.611 9.172 1.00 89.69 100 ALA A CA 1
ATOM 857 C C . ALA A 1 100 ? -7.182 6.891 9.062 1.00 89.69 100 ALA A C 1
ATOM 859 O O . ALA A 1 100 ? -5.970 6.813 8.896 1.00 89.69 100 ALA A O 1
ATOM 860 N N . LYS A 1 101 ? -7.794 8.069 9.225 1.00 93.06 101 LYS A N 1
ATOM 861 C CA . LYS A 1 101 ? -7.088 9.354 9.176 1.00 93.06 101 LYS A CA 1
ATOM 862 C C . LYS A 1 101 ? -6.054 9.488 10.293 1.00 93.06 101 LYS A C 1
ATOM 864 O O . LYS A 1 101 ? -4.911 9.836 10.012 1.00 93.06 101 LYS A O 1
ATOM 869 N N . LYS A 1 102 ? -6.424 9.158 11.536 1.00 91.62 102 LYS A N 1
ATOM 870 C CA . LYS A 1 102 ? -5.491 9.181 12.677 1.00 91.62 102 LYS A CA 1
ATOM 871 C C . LYS A 1 102 ? -4.303 8.247 12.451 1.00 91.62 102 LYS A C 1
ATOM 873 O O . LYS A 1 102 ? -3.163 8.639 12.678 1.00 91.62 102 LYS A O 1
ATOM 878 N N . GLN A 1 103 ? -4.563 7.030 11.976 1.00 89.25 103 GLN A N 1
ATOM 879 C CA . GLN A 1 103 ? -3.505 6.064 11.680 1.00 89.25 103 GLN A CA 1
ATOM 880 C C . GLN A 1 103 ? -2.628 6.537 10.519 1.00 89.25 103 GLN A C 1
ATOM 882 O O . GLN A 1 103 ? -1.407 6.500 10.620 1.00 89.25 103 GLN A O 1
ATOM 887 N N . PHE A 1 104 ? -3.222 7.074 9.454 1.00 91.12 104 PHE A N 1
ATOM 888 C CA . PHE A 1 104 ? -2.483 7.624 8.321 1.00 91.12 104 PHE A CA 1
ATOM 889 C C . PHE A 1 104 ? -1.514 8.729 8.732 1.00 91.12 104 PHE A C 1
ATOM 891 O O . PHE A 1 104 ? -0.363 8.707 8.308 1.00 91.12 104 PHE A O 1
ATOM 898 N N . GLU A 1 105 ? -1.943 9.673 9.570 1.00 90.44 105 GLU A N 1
ATOM 899 C CA . GLU A 1 105 ? -1.076 10.752 10.051 1.00 90.44 105 GLU A CA 1
ATOM 900 C C . GLU A 1 105 ? 0.134 10.205 10.820 1.00 90.44 105 GLU A C 1
ATOM 902 O O . GLU A 1 105 ? 1.258 10.651 10.587 1.00 90.44 105 GLU A O 1
ATOM 907 N N . ILE A 1 106 ? -0.069 9.196 11.673 1.00 87.56 106 ILE A N 1
ATOM 908 C CA . ILE A 1 106 ? 1.012 8.526 12.409 1.00 87.56 106 ILE A CA 1
ATOM 909 C C . ILE A 1 106 ? 1.995 7.863 11.438 1.00 87.56 106 ILE A C 1
ATOM 911 O O . ILE A 1 106 ? 3.192 8.146 11.493 1.00 87.56 106 ILE A O 1
ATOM 915 N N . LEU A 1 107 ? 1.495 7.023 10.528 1.00 85.62 107 LEU A N 1
ATOM 916 C CA . LEU A 1 107 ? 2.325 6.263 9.587 1.00 85.62 107 LEU A CA 1
ATOM 917 C C . LEU A 1 107 ? 3.082 7.182 8.625 1.00 85.62 107 LEU A C 1
ATOM 919 O O . LEU A 1 107 ? 4.284 7.022 8.421 1.00 85.62 107 LEU A O 1
ATOM 923 N N . ASN A 1 108 ? 2.404 8.187 8.073 1.00 84.94 108 ASN A N 1
ATOM 924 C CA . ASN A 1 108 ? 2.996 9.156 7.157 1.00 84.94 108 ASN A CA 1
ATOM 925 C C . ASN A 1 108 ? 4.090 9.981 7.853 1.00 84.94 108 ASN A C 1
ATOM 927 O O . ASN A 1 108 ? 5.169 10.154 7.287 1.00 84.94 108 ASN A O 1
ATOM 931 N N . ASN A 1 109 ? 3.865 10.431 9.092 1.00 83.19 109 ASN A N 1
ATOM 932 C CA . ASN A 1 109 ? 4.881 11.152 9.860 1.00 83.19 109 ASN A CA 1
ATOM 933 C C . ASN A 1 109 ? 6.073 10.257 10.214 1.00 83.19 109 ASN A C 1
ATOM 935 O O . ASN A 1 109 ? 7.215 10.665 10.018 1.00 83.19 109 ASN A O 1
ATOM 939 N N . ALA A 1 110 ? 5.818 9.028 10.671 1.00 79.38 110 ALA A N 1
ATOM 940 C CA . ALA A 1 110 ? 6.871 8.066 10.979 1.00 79.38 110 ALA A CA 1
ATOM 941 C C . ALA A 1 110 ? 7.716 7.752 9.735 1.00 79.38 110 ALA A C 1
ATOM 943 O O . ALA A 1 110 ? 8.942 7.816 9.797 1.00 79.38 110 ALA A O 1
ATOM 944 N N . SER A 1 111 ? 7.084 7.532 8.577 1.00 76.12 111 SER A N 1
ATOM 945 C CA . SER A 1 111 ? 7.780 7.242 7.314 1.00 76.12 111 SER A CA 1
ATOM 946 C C . SER A 1 111 ? 8.706 8.371 6.847 1.00 76.12 111 SER A C 1
ATOM 948 O O . SER A 1 111 ? 9.751 8.108 6.258 1.00 76.12 111 SER A O 1
ATOM 950 N N . LYS A 1 112 ? 8.359 9.625 7.164 1.00 76.06 112 LYS A N 1
ATOM 951 C CA . LYS A 1 112 ? 9.123 10.833 6.811 1.00 76.06 112 LYS A CA 1
ATOM 952 C C . LYS A 1 112 ? 10.092 11.289 7.903 1.00 76.06 112 LYS A C 1
ATOM 954 O O . LYS A 1 112 ? 10.825 12.256 7.696 1.00 76.06 112 LYS A O 1
ATOM 959 N N . SER A 1 113 ? 10.096 10.623 9.056 1.00 70.94 113 SER A N 1
ATOM 960 C CA . SER A 1 113 ? 11.018 10.931 10.148 1.00 70.94 113 SER A CA 1
ATOM 961 C C . SER A 1 113 ? 12.481 10.720 9.722 1.00 70.94 113 SER A C 1
ATOM 963 O O . SER A 1 113 ? 12.791 9.922 8.833 1.00 70.94 113 SER A O 1
ATOM 965 N N . GLY A 1 114 ? 13.388 11.500 10.318 1.00 63.38 114 GLY A N 1
ATOM 966 C CA . GLY A 1 114 ? 14.833 11.408 10.077 1.00 63.38 114 GLY A CA 1
ATOM 967 C C . GLY A 1 114 ? 15.266 11.760 8.658 1.00 63.38 114 GLY A C 1
ATOM 968 O O . GLY A 1 114 ? 16.211 11.157 8.153 1.00 63.38 114 GLY A O 1
ATOM 969 N N . GLU A 1 115 ? 14.542 12.666 7.991 1.00 63.47 115 GLU A N 1
ATOM 970 C CA . GLU A 1 115 ? 14.808 13.103 6.607 1.00 63.47 115 GLU A CA 1
ATOM 971 C C . GLU A 1 115 ? 14.896 11.932 5.605 1.00 63.47 115 GLU A C 1
ATOM 973 O O . GLU A 1 115 ? 15.600 11.978 4.593 1.00 63.47 115 GLU A O 1
ATOM 978 N N . GLY A 1 116 ? 14.190 10.839 5.910 1.00 56.00 116 GLY A N 1
ATOM 979 C CA . GLY A 1 116 ? 14.193 9.618 5.118 1.00 56.00 116 GLY A CA 1
ATOM 980 C C . GLY A 1 116 ? 15.456 8.764 5.254 1.00 56.00 116 GLY A C 1
ATOM 981 O O . GLY A 1 116 ? 15.530 7.752 4.578 1.00 56.00 116 GLY A O 1
ATOM 982 N N . TYR A 1 117 ? 16.447 9.093 6.093 1.00 54.03 117 TYR A N 1
ATOM 983 C CA . TYR A 1 117 ? 17.690 8.307 6.191 1.00 54.03 117 TYR A CA 1
ATOM 984 C C . TYR A 1 117 ? 17.527 6.961 6.907 1.00 54.03 117 TYR A C 1
ATOM 986 O O . TYR A 1 117 ? 18.198 6.003 6.532 1.00 54.03 117 TYR A O 1
ATOM 994 N N . CYS A 1 118 ? 16.637 6.853 7.896 1.00 56.34 118 CYS A N 1
ATOM 995 C CA . CYS A 1 118 ? 16.451 5.603 8.645 1.00 56.34 118 CYS A CA 1
ATOM 996 C C . CYS A 1 118 ? 15.401 4.673 8.029 1.00 56.34 118 CYS A C 1
ATOM 998 O O . CYS A 1 118 ? 15.546 3.458 8.110 1.00 56.34 118 CYS A O 1
ATOM 1000 N N . ASN A 1 119 ? 14.393 5.236 7.357 1.00 54.59 119 ASN A N 1
ATOM 1001 C CA . ASN A 1 119 ? 13.390 4.469 6.613 1.00 54.59 119 ASN A CA 1
ATOM 1002 C C . ASN A 1 119 ? 13.757 4.281 5.134 1.00 54.59 119 ASN A C 1
ATOM 1004 O O . ASN A 1 119 ? 13.029 3.615 4.414 1.00 54.59 119 ASN A O 1
ATOM 1008 N N . ARG A 1 120 ? 14.916 4.792 4.688 1.00 49.16 120 ARG A N 1
ATOM 1009 C CA . ARG A 1 120 ? 15.450 4.676 3.314 1.00 49.16 120 ARG A CA 1
ATOM 1010 C C . ARG A 1 120 ? 15.572 3.244 2.800 1.00 49.16 120 ARG A C 1
ATOM 1012 O O . ARG A 1 120 ? 15.595 3.048 1.592 1.00 49.16 120 ARG A O 1
ATOM 1019 N N . ASN A 1 121 ? 15.647 2.260 3.698 1.00 51.03 121 ASN A N 1
ATOM 1020 C CA . ASN A 1 121 ? 15.641 0.847 3.315 1.00 51.03 121 ASN A CA 1
ATOM 1021 C C . ASN A 1 121 ? 14.301 0.406 2.709 1.00 51.03 121 ASN A C 1
ATOM 1023 O O . ASN A 1 121 ? 14.263 -0.601 2.017 1.00 51.03 121 ASN A O 1
ATOM 1027 N N . PHE A 1 122 ? 13.230 1.167 2.925 1.00 60.81 122 PHE A N 1
ATOM 1028 C CA . PHE A 1 122 ? 11.906 0.903 2.398 1.00 60.81 122 PHE A CA 1
ATOM 1029 C C . PHE A 1 122 ? 11.432 2.173 1.686 1.00 60.81 122 PHE A C 1
ATOM 1031 O O . PHE A 1 122 ? 11.058 3.153 2.330 1.00 60.81 122 PHE A O 1
ATOM 1038 N N . ASN A 1 123 ? 11.480 2.206 0.349 1.00 78.00 123 ASN A N 1
ATOM 1039 C CA . ASN A 1 123 ? 10.886 3.300 -0.421 1.00 78.00 123 ASN A CA 1
ATOM 1040 C C . ASN A 1 123 ? 9.360 3.198 -0.299 1.00 78.00 123 ASN A C 1
ATOM 1042 O O . ASN A 1 123 ? 8.690 2.686 -1.198 1.00 78.00 123 ASN A O 1
ATOM 1046 N N . THR A 1 124 ? 8.836 3.647 0.842 1.00 82.31 124 THR A N 1
ATOM 1047 C CA . THR A 1 124 ? 7.445 3.470 1.242 1.00 82.31 124 THR A CA 1
ATOM 1048 C C . THR A 1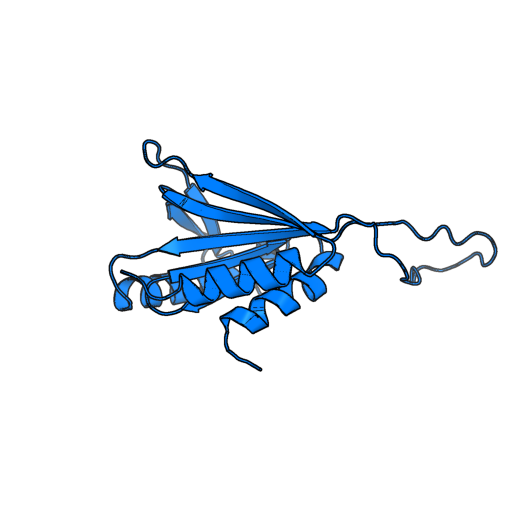 124 ? 6.681 4.780 1.155 1.00 82.31 124 THR A C 1
ATOM 1050 O O . THR A 1 124 ? 7.131 5.821 1.633 1.00 82.31 124 THR A O 1
ATOM 1053 N N . GLN A 1 125 ? 5.499 4.737 0.551 1.00 87.06 125 GLN A N 1
ATOM 1054 C CA . GLN A 1 125 ? 4.576 5.860 0.458 1.00 87.06 125 GLN A CA 1
ATOM 1055 C C . GLN A 1 125 ? 3.174 5.422 0.862 1.00 87.06 125 GLN A C 1
ATOM 1057 O O . GLN A 1 125 ? 2.735 4.325 0.529 1.00 87.06 125 GLN A O 1
ATOM 1062 N N . PHE A 1 126 ? 2.459 6.304 1.554 1.00 88.56 126 PHE A N 1
ATOM 1063 C CA . PHE A 1 126 ? 1.103 6.047 2.022 1.00 88.56 126 PHE A CA 1
ATOM 1064 C C . PHE A 1 126 ? 0.114 6.969 1.308 1.00 88.56 126 PHE A C 1
ATOM 1066 O O . PHE A 1 126 ? 0.361 8.170 1.190 1.00 88.56 126 PHE A O 1
ATOM 1073 N N . VAL A 1 127 ? -1.031 6.426 0.900 1.00 91.06 127 VAL A N 1
ATOM 1074 C CA . VAL A 1 127 ? -2.177 7.181 0.374 1.00 91.06 127 VAL A CA 1
ATOM 1075 C C . VAL A 1 127 ? -3.416 6.819 1.187 1.00 91.06 127 VAL A C 1
ATOM 1077 O O . VAL A 1 127 ? -3.761 5.646 1.312 1.00 91.06 127 VAL A O 1
ATOM 1080 N N . LEU A 1 128 ? -4.093 7.821 1.746 1.00 90.56 128 LEU A N 1
ATOM 1081 C CA . LEU A 1 128 ? -5.360 7.641 2.454 1.00 90.56 128 LEU A CA 1
ATOM 1082 C C . LEU A 1 128 ? -6.526 7.786 1.476 1.00 90.56 128 LEU A C 1
ATOM 1084 O O . LEU A 1 128 ? -6.663 8.817 0.819 1.00 90.56 128 LEU A O 1
ATOM 1088 N N . LYS A 1 129 ? -7.419 6.797 1.444 1.00 88.81 129 LYS A N 1
ATOM 1089 C CA . LYS A 1 129 ? -8.678 6.875 0.701 1.00 88.81 129 LYS A CA 1
ATOM 1090 C C . LYS A 1 129 ? -9.820 6.364 1.572 1.00 88.81 129 LYS A C 1
ATOM 1092 O O . LYS A 1 129 ? -10.016 5.160 1.727 1.00 88.81 129 LYS A O 1
ATOM 1097 N N . LYS A 1 130 ? -10.596 7.300 2.125 1.00 88.00 130 LYS A N 1
ATOM 1098 C CA . LYS A 1 130 ? -11.726 7.023 3.031 1.00 88.00 130 LYS A CA 1
ATOM 1099 C C . LYS A 1 130 ? -11.265 6.260 4.278 1.00 88.00 130 LYS A C 1
ATOM 1101 O O . LYS A 1 130 ? -10.482 6.809 5.048 1.00 88.00 130 LYS A O 1
ATOM 1106 N N . ASN A 1 131 ? -11.743 5.037 4.492 1.00 88.12 131 ASN A N 1
ATOM 1107 C CA . ASN A 1 131 ? -11.382 4.200 5.632 1.00 88.12 131 ASN A CA 1
ATOM 1108 C C . ASN A 1 131 ? -10.210 3.251 5.332 1.00 88.12 131 ASN A C 1
ATOM 1110 O O . ASN A 1 131 ? -9.934 2.374 6.147 1.00 88.12 131 ASN A O 1
ATOM 1114 N N . GLU A 1 132 ? -9.534 3.404 4.191 1.00 88.56 132 GLU A N 1
ATOM 1115 C CA . GLU A 1 132 ? -8.410 2.557 3.797 1.00 88.56 132 GLU A CA 1
ATOM 1116 C C . GLU A 1 132 ? -7.111 3.352 3.631 1.00 88.56 132 GLU A C 1
ATOM 1118 O O . GLU A 1 132 ? -7.108 4.476 3.121 1.00 88.56 132 GLU A O 1
ATOM 1123 N N . ILE A 1 133 ? -5.994 2.737 4.017 1.00 89.44 133 ILE A N 1
ATOM 1124 C CA . ILE A 1 133 ? -4.642 3.237 3.756 1.00 89.44 133 ILE A CA 1
ATOM 1125 C C . ILE A 1 133 ? -3.969 2.296 2.764 1.00 89.44 133 ILE A C 1
ATOM 1127 O O . ILE A 1 133 ? -3.861 1.095 3.012 1.00 89.44 133 ILE A O 1
ATOM 1131 N N . PHE A 1 134 ? -3.490 2.861 1.663 1.00 90.31 134 PHE A N 1
ATOM 1132 C CA . PHE A 1 134 ? -2.680 2.185 0.663 1.00 90.31 134 PHE A CA 1
ATOM 1133 C C . PHE A 1 134 ? -1.215 2.460 0.968 1.00 90.31 134 PHE A C 1
ATOM 1135 O O . PHE A 1 134 ? -0.767 3.600 0.877 1.00 90.31 134 PHE A O 1
ATOM 1142 N N . GLU A 1 135 ? -0.476 1.425 1.331 1.00 89.31 135 GLU A N 1
ATOM 1143 C CA . GLU A 1 135 ? 0.974 1.458 1.458 1.00 89.31 135 GLU A CA 1
ATOM 1144 C C . GLU A 1 135 ? 1.592 0.911 0.178 1.00 89.31 135 GLU A C 1
ATOM 1146 O O . GLU A 1 135 ? 1.327 -0.222 -0.221 1.00 89.31 135 GLU A O 1
ATOM 1151 N N . PHE A 1 136 ? 2.427 1.722 -0.449 1.00 89.00 136 PHE A N 1
ATOM 1152 C CA . PHE A 1 136 ? 3.239 1.363 -1.595 1.00 89.00 136 PHE A CA 1
ATOM 1153 C C . PHE A 1 136 ? 4.673 1.224 -1.134 1.00 89.00 136 PHE A C 1
ATOM 1155 O O . PHE A 1 136 ? 5.201 2.172 -0.567 1.00 89.00 136 PHE A O 1
ATOM 1162 N N . GLU A 1 137 ? 5.300 0.084 -1.385 1.00 87.25 137 GLU A N 1
ATOM 1163 C CA . GLU A 1 137 ? 6.651 -0.206 -0.907 1.00 87.25 137 GLU A CA 1
ATOM 1164 C C . GLU A 1 137 ? 7.502 -0.801 -2.028 1.00 87.25 137 GLU A C 1
ATOM 1166 O O . GLU A 1 137 ? 7.080 -1.725 -2.730 1.00 87.25 137 GLU A O 1
ATOM 1171 N N . THR A 1 138 ? 8.738 -0.326 -2.158 1.00 84.94 138 THR A N 1
ATOM 1172 C CA . THR A 1 138 ? 9.774 -1.027 -2.917 1.00 84.94 138 THR A CA 1
ATOM 1173 C C . THR A 1 138 ? 11.128 -0.962 -2.219 1.00 84.94 138 THR A C 1
ATOM 1175 O O . THR A 1 138 ? 11.486 0.035 -1.598 1.00 84.94 138 THR A O 1
ATOM 1178 N N . MET A 1 139 ? 11.900 -2.037 -2.345 1.00 78.25 139 MET A N 1
ATOM 1179 C CA . MET A 1 139 ? 13.282 -2.120 -1.860 1.00 78.25 139 MET A CA 1
ATOM 1180 C C . MET A 1 139 ? 14.295 -1.608 -2.891 1.00 78.25 139 MET A C 1
ATOM 1182 O O . MET A 1 139 ? 15.479 -1.486 -2.592 1.00 78.25 139 MET A O 1
ATOM 1186 N N . ASP A 1 140 ? 13.862 -1.368 -4.131 1.00 77.31 140 ASP A N 1
ATOM 1187 C CA . ASP A 1 140 ? 14.745 -1.011 -5.235 1.00 77.31 140 ASP A CA 1
ATOM 1188 C C . ASP A 1 140 ? 14.478 0.413 -5.719 1.00 77.31 140 ASP A C 1
ATOM 1190 O O . ASP A 1 140 ? 13.403 0.739 -6.229 1.00 77.31 140 ASP A O 1
ATOM 1194 N N . ASP A 1 141 ? 15.512 1.250 -5.644 1.00 76.81 141 ASP A N 1
ATOM 1195 C CA . ASP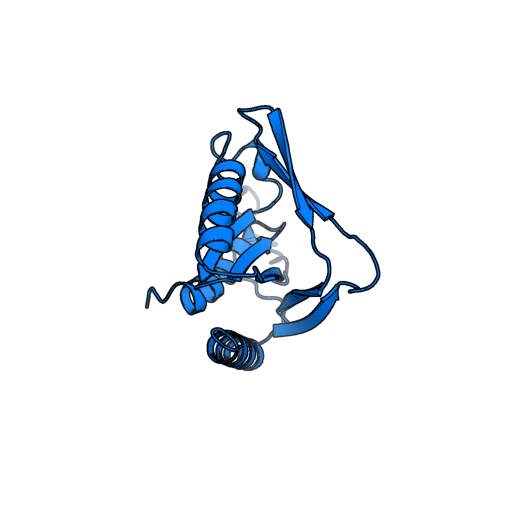 A 1 141 ? 15.446 2.648 -6.068 1.00 76.81 141 ASP A CA 1
ATOM 1196 C C . ASP A 1 141 ? 15.015 2.804 -7.532 1.00 76.81 141 ASP A C 1
ATOM 1198 O O . ASP A 1 141 ? 14.373 3.788 -7.912 1.00 76.81 141 ASP A O 1
ATOM 1202 N N . LYS A 1 142 ? 15.328 1.821 -8.388 1.00 77.31 142 LYS A N 1
ATOM 1203 C CA . LYS A 1 142 ? 14.954 1.874 -9.810 1.00 77.31 142 LYS A CA 1
ATOM 1204 C C . LYS A 1 142 ? 13.449 1.696 -9.991 1.00 77.31 142 LYS A C 1
ATOM 1206 O O . LYS A 1 142 ? 12.890 2.215 -10.960 1.00 77.31 142 LYS A O 1
ATOM 1211 N N . SER A 1 143 ? 12.794 1.011 -9.062 1.00 83.38 143 SER A N 1
ATOM 1212 C CA . SER A 1 143 ? 11.360 0.745 -9.070 1.00 83.38 143 SER A CA 1
ATOM 1213 C C . SER A 1 143 ? 10.526 1.896 -8.502 1.00 83.38 143 SER A C 1
ATOM 1215 O O . SER A 1 143 ? 9.324 1.925 -8.753 1.00 83.38 143 SER A O 1
ATOM 1217 N N . ILE A 1 144 ? 11.133 2.909 -7.865 1.00 83.94 144 ILE A N 1
ATOM 1218 C CA . ILE A 1 144 ? 10.422 4.085 -7.316 1.00 83.94 144 ILE A CA 1
ATOM 1219 C C . ILE A 1 144 ? 9.596 4.794 -8.392 1.00 83.94 144 ILE A C 1
ATOM 1221 O O . ILE A 1 144 ? 8.403 5.026 -8.223 1.00 83.94 144 ILE A O 1
ATOM 1225 N N . SER A 1 145 ? 10.213 5.133 -9.529 1.00 82.31 145 SER A N 1
ATOM 1226 C CA . SER A 1 145 ? 9.512 5.850 -10.606 1.00 82.31 145 SER A CA 1
ATOM 1227 C C . SER A 1 145 ? 8.373 5.028 -11.214 1.00 82.31 145 SER A C 1
ATOM 1229 O O . SER A 1 145 ? 7.375 5.585 -11.666 1.00 82.31 145 SER A O 1
ATOM 1231 N N . PHE A 1 146 ? 8.516 3.701 -11.218 1.00 83.38 146 PHE A N 1
ATOM 1232 C CA . PHE A 1 146 ? 7.493 2.777 -11.683 1.00 83.38 146 PHE A CA 1
ATOM 1233 C C . PHE A 1 146 ? 6.338 2.692 -10.681 1.00 83.38 146 PHE A C 1
ATOM 1235 O O . PHE A 1 146 ? 5.191 2.849 -11.083 1.00 83.38 146 PHE A O 1
ATOM 1242 N N . MET A 1 147 ? 6.641 2.551 -9.389 1.00 87.94 147 MET A N 1
ATOM 1243 C CA . MET A 1 147 ? 5.683 2.575 -8.283 1.00 87.94 147 MET A CA 1
ATOM 1244 C C . MET A 1 147 ? 4.885 3.887 -8.247 1.00 87.94 147 MET A C 1
ATOM 1246 O O . MET A 1 147 ? 3.657 3.852 -8.205 1.00 87.94 147 MET A O 1
ATOM 1250 N N . ASN A 1 148 ? 5.553 5.041 -8.360 1.00 85.81 148 ASN A N 1
ATOM 1251 C CA . ASN A 1 148 ? 4.918 6.365 -8.321 1.00 85.81 148 ASN A CA 1
ATOM 1252 C C . ASN A 1 148 ? 3.831 6.544 -9.391 1.00 85.81 148 ASN A C 1
ATOM 1254 O O . ASN A 1 148 ? 2.840 7.224 -9.138 1.00 85.81 148 ASN A O 1
ATOM 1258 N N . LYS A 1 149 ? 3.967 5.904 -10.562 1.00 83.44 149 LYS A N 1
ATOM 1259 C CA . LYS A 1 149 ? 2.911 5.927 -11.588 1.00 83.44 149 LYS A CA 1
ATOM 1260 C C . LYS A 1 149 ? 1.610 5.329 -11.069 1.00 83.44 149 LYS A C 1
ATOM 1262 O O . LYS A 1 149 ? 0.556 5.871 -11.364 1.00 83.44 149 LYS A O 1
ATOM 1267 N N . TYR A 1 150 ? 1.685 4.248 -10.295 1.00 81.62 150 TYR A N 1
ATOM 1268 C CA . TYR A 1 150 ? 0.515 3.567 -9.736 1.00 81.62 150 TYR A CA 1
ATOM 1269 C C . TYR A 1 150 ? -0.084 4.303 -8.536 1.00 81.62 150 TYR A C 1
ATOM 1271 O O . TYR A 1 150 ? -1.299 4.285 -8.363 1.00 81.62 150 TYR A O 1
ATOM 1279 N N . ILE A 1 151 ? 0.742 5.018 -7.767 1.00 86.81 151 ILE A N 1
ATOM 1280 C CA . ILE A 1 151 ? 0.286 5.903 -6.683 1.00 86.81 151 ILE A CA 1
ATOM 1281 C C . ILE A 1 151 ? -0.666 6.977 -7.222 1.00 86.81 151 ILE A C 1
ATOM 1283 O O . ILE A 1 151 ? -1.738 7.191 -6.655 1.00 86.81 151 ILE A O 1
ATOM 1287 N N . MET A 1 152 ? -0.321 7.596 -8.359 1.00 81.50 152 MET A N 1
ATOM 1288 C CA . MET A 1 152 ? -1.140 8.644 -8.985 1.00 81.50 152 MET A CA 1
ATOM 1289 C C . MET A 1 152 ? -2.559 8.178 -9.343 1.00 81.50 152 MET A C 1
ATOM 1291 O O . MET A 1 152 ? -3.483 8.984 -9.308 1.00 81.50 152 MET A O 1
ATOM 1295 N N . PHE A 1 153 ? -2.765 6.888 -9.636 1.00 77.31 153 PHE A N 1
ATOM 1296 C CA . PHE A 1 153 ? -4.102 6.353 -9.926 1.00 77.31 153 PHE A CA 1
ATOM 1297 C C . PHE A 1 153 ? -5.014 6.278 -8.696 1.00 77.31 153 PHE A C 1
ATOM 1299 O O . PHE A 1 153 ? -6.229 6.201 -8.863 1.00 77.31 153 PHE A O 1
ATOM 1306 N N . ILE A 1 154 ? -4.450 6.258 -7.485 1.00 78.25 154 ILE A N 1
ATOM 1307 C CA . ILE A 1 154 ? -5.213 6.177 -6.229 1.00 78.25 154 ILE A CA 1
ATOM 1308 C C . ILE A 1 154 ? -5.420 7.569 -5.617 1.00 78.25 154 ILE A C 1
ATOM 1310 O O . ILE A 1 154 ? -6.495 7.864 -5.086 1.00 78.25 154 ILE A O 1
ATOM 1314 N N . ASP A 1 155 ? -4.406 8.430 -5.718 1.00 74.50 155 ASP A N 1
ATOM 1315 C CA . ASP A 1 155 ? -4.388 9.783 -5.141 1.00 74.50 155 ASP A CA 1
ATOM 1316 C C . ASP A 1 155 ? -5.279 10.793 -5.907 1.00 74.50 155 ASP A C 1
ATOM 1318 O O . ASP A 1 155 ? -5.354 11.954 -5.528 1.00 74.50 155 ASP A O 1
ATOM 1322 N N . ASP A 1 156 ? -5.960 10.375 -6.987 1.00 63.41 156 ASP A N 1
ATOM 1323 C CA . ASP A 1 156 ? -6.760 11.215 -7.908 1.00 63.41 156 ASP A CA 1
ATOM 1324 C C . ASP A 1 156 ? -6.019 12.454 -8.469 1.00 63.41 156 ASP A C 1
ATOM 1326 O O . ASP A 1 156 ? -6.646 13.367 -9.002 1.00 63.41 156 ASP A O 1
ATOM 1330 N N . LYS A 1 157 ? -4.681 12.500 -8.397 1.00 48.12 157 LYS A N 1
ATOM 1331 C CA . LYS A 1 157 ? -3.848 13.567 -8.982 1.00 48.12 157 LYS A CA 1
ATOM 1332 C C . LYS A 1 157 ? -3.544 13.303 -10.461 1.00 48.12 157 LYS A C 1
ATOM 1334 O O . LYS A 1 157 ? -2.380 13.121 -10.830 1.00 48.12 157 LYS A O 1
ATOM 1339 N N . 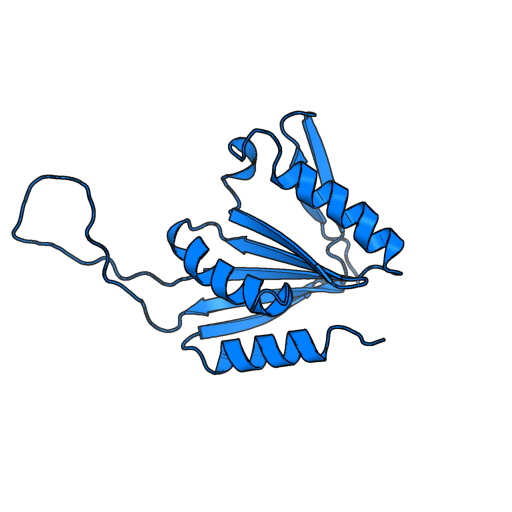LEU A 1 158 ? -4.590 13.255 -11.284 1.00 39.03 158 LEU A N 1
ATOM 1340 C CA . LEU A 1 158 ? -4.500 13.321 -12.748 1.00 39.03 158 LEU A CA 1
ATOM 1341 C C . LEU A 1 158 ? -4.966 14.689 -13.242 1.00 39.03 158 LEU A C 1
ATOM 1343 O O . LEU A 1 158 ? -6.069 15.106 -12.833 1.00 39.03 158 LEU A O 1
#